Protein AF-A0A9D5N1C5-F1 (afdb_monomer_lite)

Radius of gyration: 24.42 Å; chains: 1; bounding box: 46×31×70 Å

Secondary structure (DSSP, 8-state):
-HHHHHHHH--GGGS-TTT-PPP-HHHHHHHHHHHHHHH--HHHHHHHHHHHHHHHHHHHHHTS--GGG-S--SS--HHHHHTT---SPP-HHHHHHHHHHHHHHHHHHHHHH-

Sequence (114 aa):
MIDSKLIRLQRDEDRNPKTKRRYLGKRAADKLQKHIQNEHNIEQRFFLLLVYENLFMYIQKVFEDGEDFKNQPAVINRNFIDHGMLMRSVNRKDCMQLFLLLYNLIEFLDIIDD

Foldseek 3Di:
DVFVVLQVPDDQVQADPVPSHGDTDPSSVVRVVVCCVVPDPVVVVVVLVVLVVLLVVLVCQQDPDCVVVPDDDPEHHVVCVVVVNPPDDDDPVNVVSVVSNVVSVVVNCVVVVD

pLDDT: mean 92.63, std 4.39, range [56.16, 96.5]

Structure (mmCIF, N/CA/C/O backbone):
data_AF-A0A9D5N1C5-F1
#
_entry.id   AF-A0A9D5N1C5-F1
#
loop_
_atom_site.group_PDB
_atom_site.id
_atom_site.type_symbol
_atom_site.label_atom_id
_atom_site.label_alt_id
_atom_site.label_comp_id
_atom_site.label_asym_id
_atom_site.label_entity_id
_atom_site.label_seq_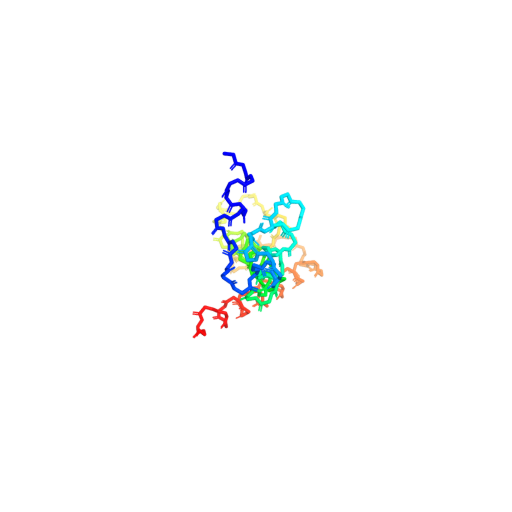id
_atom_site.pdbx_PDB_ins_code
_atom_site.Cartn_x
_atom_site.Cartn_y
_atom_site.Cartn_z
_atom_site.occupancy
_atom_site.B_iso_or_equiv
_atom_site.auth_seq_id
_atom_site.auth_comp_id
_atom_site.auth_asym_id
_atom_site.auth_atom_id
_atom_site.pdbx_PDB_model_num
ATOM 1 N N . MET A 1 1 ? -28.355 0.326 16.355 1.00 86.69 1 MET A N 1
ATOM 2 C CA . MET A 1 1 ? -27.611 1.173 17.314 1.00 86.69 1 MET A CA 1
ATOM 3 C C . MET A 1 1 ? -26.195 0.621 17.456 1.00 86.69 1 MET A C 1
ATOM 5 O O . MET A 1 1 ? -26.054 -0.594 17.462 1.00 86.69 1 MET A O 1
ATOM 9 N N . ILE A 1 2 ? -25.156 1.460 17.517 1.00 92.00 2 ILE A N 1
ATOM 10 C CA . ILE A 1 2 ? -23.748 1.004 17.613 1.00 92.00 2 ILE A CA 1
ATOM 11 C C . ILE A 1 2 ? -23.505 0.212 18.906 1.00 92.00 2 ILE A C 1
ATOM 13 O O . ILE A 1 2 ? -22.881 -0.845 18.879 1.00 92.00 2 ILE A O 1
ATOM 17 N N . ASP A 1 3 ? -24.085 0.666 20.015 1.00 92.25 3 ASP A N 1
ATOM 18 C CA . ASP A 1 3 ? -23.912 0.047 21.332 1.00 92.25 3 ASP A CA 1
ATOM 19 C C . ASP A 1 3 ? -24.383 -1.419 21.356 1.00 92.25 3 ASP A C 1
ATOM 21 O O . ASP A 1 3 ? -23.686 -2.300 21.853 1.00 92.25 3 ASP A O 1
ATOM 25 N N . SER A 1 4 ? -25.506 -1.736 20.696 1.00 94.12 4 SER A N 1
ATOM 26 C CA . SER A 1 4 ? -25.977 -3.123 20.606 1.00 94.12 4 SER A CA 1
ATOM 27 C C . SER A 1 4 ? -25.037 -4.026 19.802 1.00 94.12 4 SER A C 1
ATOM 29 O O . SER A 1 4 ? -24.947 -5.216 20.106 1.00 94.12 4 SER A O 1
ATOM 31 N N . LYS A 1 5 ? -24.294 -3.489 18.822 1.00 95.56 5 LYS A N 1
ATOM 32 C CA . LYS A 1 5 ? -23.237 -4.240 18.124 1.00 95.56 5 LYS A CA 1
ATOM 33 C C . LYS A 1 5 ? -22.032 -4.482 19.033 1.00 95.56 5 LYS A C 1
ATOM 35 O O . LYS A 1 5 ? -21.594 -5.623 19.131 1.00 95.56 5 LYS A O 1
ATOM 40 N N . LEU A 1 6 ? -21.552 -3.460 19.745 1.00 95.25 6 LEU A N 1
ATOM 41 C CA . LEU A 1 6 ? -20.430 -3.588 20.690 1.00 95.25 6 LEU A CA 1
ATOM 42 C C . LEU A 1 6 ? -20.726 -4.600 21.803 1.00 95.25 6 LEU A C 1
ATOM 44 O O . LEU A 1 6 ? -19.866 -5.386 22.193 1.00 95.25 6 LEU A O 1
ATOM 48 N N . ILE A 1 7 ? -21.966 -4.623 22.294 1.00 94.75 7 ILE A N 1
ATOM 49 C CA . ILE A 1 7 ? -22.415 -5.623 23.265 1.00 94.75 7 ILE A CA 1
ATOM 50 C C . ILE A 1 7 ? -22.399 -7.016 22.640 1.00 94.75 7 ILE A C 1
ATOM 52 O O . ILE A 1 7 ? -21.929 -7.953 23.277 1.00 94.75 7 ILE A O 1
ATOM 56 N N . ARG A 1 8 ? -22.902 -7.180 21.410 1.00 94.38 8 ARG A N 1
ATOM 57 C CA . ARG A 1 8 ? -22.970 -8.485 20.729 1.00 94.38 8 ARG A CA 1
ATOM 58 C C . ARG A 1 8 ? -21.594 -9.080 20.426 1.00 94.38 8 ARG A C 1
ATOM 60 O O . ARG A 1 8 ? -21.470 -10.294 20.533 1.00 94.38 8 ARG A O 1
ATOM 67 N N . LEU A 1 9 ? -20.603 -8.240 20.124 1.00 94.62 9 LEU A N 1
ATOM 68 C CA . LEU A 1 9 ? -19.225 -8.637 19.802 1.00 94.62 9 LEU A CA 1
ATOM 69 C C . LEU A 1 9 ? -18.395 -9.093 21.013 1.00 94.62 9 LEU A C 1
ATOM 71 O O . LEU A 1 9 ? -17.369 -9.736 20.826 1.00 94.62 9 LEU A O 1
ATOM 75 N N . GLN A 1 10 ? -18.816 -8.778 22.240 1.00 95.38 10 GLN A N 1
ATOM 76 C CA . GLN A 1 10 ? -18.142 -9.281 23.441 1.00 95.38 10 GLN A CA 1
ATOM 77 C C . GLN A 1 10 ? -18.278 -10.798 23.568 1.00 95.38 10 GLN A C 1
ATOM 79 O O . GLN A 1 10 ? -19.370 -11.353 23.386 1.00 95.38 10 GLN A O 1
ATOM 84 N N . ARG A 1 11 ? -17.179 -11.439 23.966 1.00 93.75 11 ARG A N 1
ATOM 85 C CA . ARG A 1 11 ? -17.103 -12.875 24.251 1.00 93.75 11 ARG A CA 1
ATOM 86 C C . ARG A 1 11 ? -17.571 -13.168 25.667 1.00 93.75 11 ARG A C 1
ATOM 88 O O . ARG A 1 11 ? -17.704 -12.271 26.500 1.00 93.75 11 ARG A O 1
ATOM 95 N N . ASP A 1 12 ? -17.816 -14.436 25.971 1.00 93.31 12 ASP A N 1
ATOM 96 C CA . ASP A 1 12 ? -18.264 -14.809 27.314 1.00 93.31 12 ASP A CA 1
ATOM 97 C C . ASP A 1 12 ? -17.192 -14.571 28.387 1.00 93.31 12 ASP A C 1
ATOM 99 O O . ASP A 1 12 ? -17.529 -14.181 29.506 1.00 93.31 12 ASP A O 1
ATOM 103 N N . GLU A 1 13 ? -15.914 -14.674 28.021 1.00 92.31 13 GLU A N 1
ATOM 104 C CA . GLU A 1 13 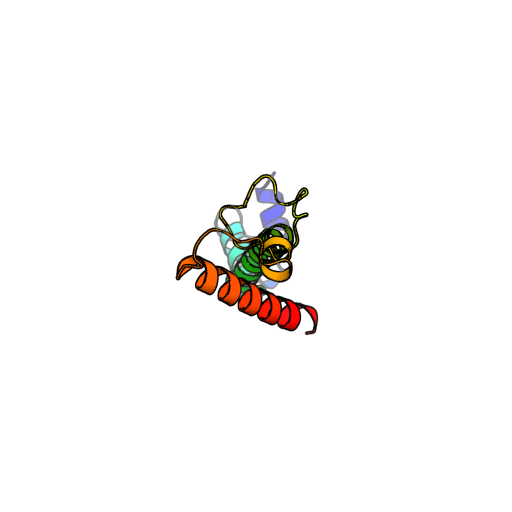? -14.767 -14.300 28.861 1.00 92.31 13 GLU A CA 1
ATOM 105 C C . GLU A 1 13 ? -14.689 -12.793 29.170 1.00 92.31 13 GLU A C 1
ATOM 107 O O . GLU A 1 13 ? -14.115 -12.390 30.182 1.00 92.31 13 GLU A O 1
ATOM 112 N N . ASP A 1 14 ? -15.319 -11.937 28.356 1.00 93.31 14 ASP A N 1
ATOM 113 C CA . ASP A 1 14 ? -15.358 -10.495 28.611 1.00 93.31 14 ASP A CA 1
ATOM 114 C C . ASP A 1 14 ? -16.365 -10.096 29.672 1.00 93.31 14 ASP A C 1
ATOM 116 O O . ASP A 1 14 ? -16.341 -8.951 30.125 1.00 93.31 14 ASP A O 1
ATOM 120 N N . ARG A 1 15 ? -17.276 -10.993 30.051 1.00 94.12 15 ARG A N 1
ATOM 121 C CA . ARG A 1 15 ? -18.332 -10.670 31.006 1.00 94.12 15 ARG A CA 1
ATOM 122 C C . ARG A 1 15 ? -17.727 -10.248 32.335 1.00 94.12 15 ARG A C 1
ATOM 124 O O . ARG A 1 15 ? -16.709 -10.765 32.791 1.00 94.12 15 ARG A O 1
ATOM 131 N N . ASN A 1 16 ? -18.404 -9.323 33.007 1.00 93.44 16 ASN A N 1
ATOM 132 C CA . ASN A 1 16 ? -18.008 -8.934 34.349 1.00 93.44 16 ASN A CA 1
ATOM 133 C C . ASN A 1 16 ? -17.995 -10.182 35.258 1.00 93.44 16 ASN A C 1
ATOM 135 O O . ASN A 1 16 ? -19.026 -10.848 35.376 1.00 93.44 16 ASN A O 1
ATOM 139 N N . PRO A 1 17 ? -16.875 -10.507 35.924 1.00 92.44 17 PRO A N 1
ATOM 140 C CA . PRO A 1 17 ? -16.746 -11.761 36.662 1.00 92.44 17 PRO A CA 1
ATOM 141 C C . PRO A 1 17 ? -17.730 -11.864 37.833 1.00 92.44 17 PRO A C 1
ATOM 143 O O . PRO A 1 17 ? -18.156 -12.973 38.155 1.00 92.44 17 PRO A O 1
ATOM 146 N N . LYS A 1 18 ? -18.134 -10.722 38.411 1.00 93.62 18 LYS A N 1
ATOM 147 C CA . LYS A 1 18 ? -19.084 -10.635 39.528 1.00 93.62 18 LYS A CA 1
ATOM 148 C C . LYS A 1 18 ? -20.536 -10.695 39.062 1.00 93.62 18 LYS A C 1
ATOM 150 O O . LYS A 1 18 ? -21.326 -11.436 39.625 1.00 93.62 18 LYS A O 1
ATOM 155 N N . THR A 1 19 ? -20.901 -9.913 38.045 1.00 94.44 19 THR A N 1
ATOM 156 C CA . THR A 1 19 ? -22.314 -9.766 37.637 1.00 94.44 19 THR A CA 1
ATOM 157 C C . THR A 1 19 ? -22.711 -10.635 36.448 1.00 94.44 19 THR A C 1
ATOM 159 O O . THR A 1 19 ? -23.892 -10.710 36.123 1.00 94.44 19 THR A O 1
ATOM 162 N N . LYS A 1 20 ? -21.740 -11.246 35.758 1.00 93.94 20 LYS A N 1
ATOM 163 C CA . LYS A 1 20 ? -21.900 -12.005 34.503 1.00 93.94 20 LYS A CA 1
ATOM 164 C C . LYS A 1 20 ? -22.556 -11.215 33.358 1.00 93.94 20 LYS A C 1
ATOM 166 O O . LYS A 1 20 ? -22.916 -11.793 32.329 1.00 93.94 20 LYS A O 1
ATOM 171 N N . ARG A 1 21 ? -22.685 -9.890 33.509 1.00 94.69 21 ARG A N 1
ATOM 172 C CA . ARG A 1 21 ? -23.226 -8.973 32.497 1.00 94.69 21 ARG A CA 1
ATOM 173 C C . ARG A 1 21 ? -22.135 -8.536 31.523 1.00 94.69 21 ARG A C 1
ATOM 175 O O . ARG A 1 21 ? -20.964 -8.435 31.895 1.00 94.69 21 ARG A O 1
ATOM 182 N N . ARG A 1 22 ? -22.545 -8.241 30.290 1.00 95.44 22 ARG A N 1
ATOM 183 C CA . ARG A 1 22 ? -21.693 -7.606 29.279 1.00 95.44 22 ARG A CA 1
ATOM 184 C C . ARG A 1 22 ? -21.471 -6.137 29.630 1.00 95.44 22 ARG A C 1
ATOM 186 O O . ARG A 1 22 ? -22.327 -5.500 30.247 1.00 95.44 22 ARG A O 1
ATOM 193 N N . TYR A 1 23 ? -20.310 -5.618 29.259 1.00 95.38 23 TYR A N 1
ATOM 194 C CA . TYR A 1 23 ? -19.995 -4.206 29.409 1.00 95.38 23 TYR A CA 1
ATOM 195 C C . TYR A 1 23 ? -20.770 -3.365 28.386 1.00 95.38 23 TYR A C 1
ATOM 197 O O . TYR A 1 23 ? -21.167 -3.864 27.335 1.00 95.38 23 TYR A O 1
ATOM 205 N N . LEU A 1 24 ? -20.986 -2.090 28.704 1.00 94.12 24 LEU A N 1
ATOM 206 C CA . LEU A 1 24 ? -21.707 -1.119 27.874 1.00 94.12 24 LEU A CA 1
ATOM 207 C C . LEU A 1 24 ? -20.784 0.056 27.522 1.00 94.12 24 LEU A C 1
ATOM 209 O O . LEU A 1 24 ? -19.795 0.295 28.232 1.00 94.12 24 LEU A O 1
ATOM 213 N N . GLY A 1 25 ? -21.119 0.801 26.465 1.00 93.56 25 GLY A N 1
ATOM 214 C CA . GLY A 1 25 ? -20.435 2.039 26.089 1.00 93.56 25 GLY A CA 1
ATOM 215 C C . GLY A 1 25 ? -18.923 1.865 25.927 1.00 93.56 25 GLY A C 1
ATOM 216 O O . GLY A 1 25 ? -18.457 0.904 25.316 1.00 93.56 25 GLY A O 1
ATOM 217 N N . LYS A 1 26 ? -18.137 2.776 26.518 1.00 95.00 26 LYS A N 1
ATOM 218 C CA . LYS A 1 26 ? -16.668 2.780 26.403 1.00 95.00 26 LYS A CA 1
ATOM 219 C C . LYS A 1 26 ? -16.031 1.436 26.766 1.00 95.00 26 LYS A C 1
ATOM 221 O O . LYS A 1 26 ? -15.195 0.949 26.024 1.00 95.00 26 LYS A O 1
ATOM 226 N N . ARG A 1 27 ? -16.473 0.785 27.848 1.00 95.00 27 ARG A N 1
ATOM 227 C CA . ARG A 1 27 ? -15.896 -0.508 28.259 1.00 95.00 27 ARG A CA 1
ATOM 228 C C . ARG A 1 27 ? -16.139 -1.608 27.224 1.00 95.00 27 ARG A C 1
ATOM 230 O O . ARG A 1 27 ? -15.295 -2.481 27.073 1.00 95.00 27 ARG A O 1
ATOM 237 N N . ALA A 1 28 ? -17.274 -1.577 26.522 1.00 96.06 28 ALA A N 1
ATOM 238 C CA . ALA A 1 28 ? -17.537 -2.499 25.419 1.00 96.06 28 ALA A CA 1
ATOM 239 C C . ALA A 1 28 ? -16.593 -2.238 24.233 1.00 96.06 28 ALA A C 1
ATOM 241 O O . ALA A 1 28 ? -16.073 -3.184 23.645 1.00 96.06 28 ALA A O 1
ATOM 242 N N . ALA A 1 29 ? -16.338 -0.963 23.921 1.00 96.31 29 ALA A N 1
ATOM 243 C CA . ALA A 1 29 ? -15.381 -0.564 22.892 1.00 96.31 29 ALA A CA 1
ATOM 244 C C . ALA A 1 29 ? -13.940 -0.965 23.255 1.00 96.31 29 ALA A C 1
ATOM 246 O O . ALA A 1 29 ? -13.258 -1.561 22.428 1.00 96.31 29 ALA A O 1
ATOM 247 N N . ASP A 1 30 ? -13.510 -0.738 24.501 1.00 96.00 30 ASP A N 1
ATOM 248 C CA . ASP A 1 30 ? -12.172 -1.109 24.985 1.00 96.00 30 ASP A CA 1
ATOM 249 C C . ASP A 1 30 ? -11.933 -2.628 24.875 1.00 96.00 30 ASP A C 1
ATOM 251 O O . ASP A 1 30 ? -10.832 -3.075 24.556 1.00 96.00 30 ASP A O 1
ATOM 255 N N . LYS A 1 31 ? -12.969 -3.444 25.126 1.00 95.19 31 LYS A N 1
ATOM 256 C CA . LYS A 1 31 ? -12.905 -4.902 24.945 1.00 95.19 31 LYS A CA 1
ATOM 257 C C . LYS A 1 31 ? -12.716 -5.291 23.484 1.00 95.19 31 LYS A C 1
ATOM 259 O O . LYS A 1 31 ? -11.832 -6.086 23.186 1.00 95.19 31 LYS A O 1
ATOM 264 N N . LEU A 1 32 ? -13.501 -4.700 22.585 1.00 94.94 32 LEU A N 1
ATOM 265 C CA . LEU A 1 32 ? -13.360 -4.928 21.148 1.00 94.94 32 LEU A CA 1
ATOM 266 C C . LEU A 1 32 ? -11.971 -4.511 20.645 1.00 94.94 32 LEU A C 1
ATOM 268 O O . LEU A 1 32 ? -11.341 -5.268 19.916 1.00 94.94 32 LEU A O 1
ATOM 272 N N . GLN A 1 33 ? -11.474 -3.345 21.066 1.00 94.94 33 GLN A N 1
ATOM 273 C CA . GLN A 1 33 ? -10.145 -2.867 20.688 1.00 94.94 33 GLN A CA 1
ATOM 274 C C . GLN A 1 33 ? -9.047 -3.842 21.128 1.00 94.94 33 GLN A C 1
ATOM 276 O O . GLN A 1 33 ? -8.169 -4.155 20.330 1.00 94.94 33 GLN A O 1
ATOM 281 N N . LYS A 1 34 ? -9.125 -4.366 22.358 1.00 94.25 34 LYS A N 1
ATOM 282 C CA . LYS A 1 34 ? -8.170 -5.365 22.855 1.00 94.25 34 LYS A CA 1
ATOM 283 C C . LYS A 1 34 ? -8.184 -6.650 22.037 1.00 94.25 34 LYS A C 1
ATOM 285 O O . LYS A 1 34 ? -7.116 -7.147 21.708 1.00 94.25 34 LYS A O 1
ATOM 290 N N . HIS A 1 35 ? -9.363 -7.169 21.692 1.00 94.38 35 HIS A N 1
ATOM 291 C CA . HIS A 1 35 ? -9.460 -8.351 20.828 1.00 94.38 35 HIS A CA 1
ATOM 292 C C . HIS A 1 35 ? -8.805 -8.101 19.476 1.00 94.38 35 HIS A C 1
ATOM 294 O O . HIS A 1 35 ? -7.953 -8.875 19.062 1.00 94.38 35 HIS A O 1
ATOM 300 N N . ILE A 1 36 ? -9.121 -6.972 18.838 1.00 93.50 36 ILE A N 1
ATOM 301 C CA . ILE A 1 36 ? -8.533 -6.601 17.547 1.00 93.50 36 ILE A CA 1
ATOM 302 C C . ILE A 1 36 ? -7.004 -6.503 17.644 1.00 93.50 36 ILE A C 1
ATOM 304 O O . ILE A 1 36 ? -6.316 -7.049 16.793 1.00 93.50 36 ILE A O 1
ATOM 308 N N . GLN A 1 37 ? -6.470 -5.845 18.675 1.00 92.25 37 GLN A N 1
ATOM 309 C CA . GLN A 1 37 ? -5.022 -5.688 18.860 1.00 92.25 37 GLN A CA 1
ATOM 310 C C . GLN A 1 37 ? -4.304 -7.008 19.161 1.00 92.25 37 GLN A C 1
ATOM 312 O O . GLN A 1 37 ? -3.159 -7.177 18.760 1.00 92.25 37 GLN A O 1
ATOM 317 N N . ASN A 1 38 ? -4.960 -7.934 19.863 1.00 91.81 38 ASN A N 1
ATOM 318 C CA . ASN A 1 38 ? -4.370 -9.223 20.222 1.00 91.81 38 ASN A CA 1
ATOM 319 C C . ASN A 1 38 ? -4.422 -10.241 19.073 1.00 91.81 38 ASN A C 1
ATOM 321 O O . ASN A 1 38 ? -3.570 -11.119 18.998 1.00 91.81 38 ASN A O 1
ATOM 325 N N . GLU A 1 39 ? -5.437 -10.160 18.213 1.00 92.88 39 GLU A N 1
ATOM 326 C CA . GLU A 1 39 ? -5.704 -11.162 17.169 1.00 92.88 39 GLU A CA 1
ATOM 327 C C . GLU A 1 39 ? -5.270 -10.726 15.781 1.00 92.88 39 GLU A C 1
ATOM 329 O O . GLU A 1 39 ? -5.150 -11.543 14.863 1.00 92.88 39 GLU A O 1
ATOM 334 N N . HIS A 1 40 ? -5.066 -9.428 15.595 1.00 91.12 40 HIS A N 1
ATOM 335 C CA . HIS A 1 40 ? -4.697 -8.867 14.315 1.00 91.12 40 HIS A CA 1
ATOM 336 C C . HIS A 1 40 ? -3.505 -7.939 14.479 1.00 91.12 40 HIS A C 1
ATOM 338 O O . HIS A 1 40 ? -3.539 -6.968 15.232 1.00 91.12 40 HIS A O 1
ATOM 344 N N . ASN A 1 41 ? -2.474 -8.183 13.674 1.00 90.50 41 ASN A N 1
ATOM 345 C CA . ASN A 1 41 ? -1.415 -7.212 13.470 1.00 90.50 41 ASN A CA 1
ATOM 346 C C . ASN A 1 41 ? -1.933 -6.087 12.555 1.00 90.50 41 ASN A C 1
ATOM 348 O O . ASN A 1 41 ? -1.831 -6.154 11.329 1.00 90.50 41 ASN A O 1
ATOM 352 N N . ILE A 1 42 ? -2.588 -5.088 13.154 1.00 90.62 42 ILE A N 1
ATOM 353 C CA . ILE A 1 42 ? -3.198 -3.967 12.425 1.00 90.62 42 ILE A CA 1
ATOM 354 C C . ILE A 1 42 ? -2.146 -3.147 11.680 1.00 90.62 42 ILE A C 1
ATOM 356 O O . ILE A 1 42 ? -2.410 -2.712 10.563 1.00 90.62 42 ILE A O 1
ATOM 360 N N . GLU A 1 43 ? -0.961 -2.981 12.264 1.00 89.50 43 GLU A N 1
ATOM 361 C CA . GLU A 1 43 ? 0.146 -2.256 11.639 1.00 89.50 43 GLU A CA 1
ATOM 362 C C . GLU A 1 43 ? 0.615 -2.964 10.369 1.00 89.50 43 GLU A C 1
ATOM 364 O O . GLU A 1 43 ? 0.679 -2.337 9.315 1.00 89.50 43 GLU A O 1
ATOM 369 N N . GLN A 1 44 ? 0.829 -4.281 10.427 1.00 87.25 44 GLN A N 1
ATOM 370 C CA . GLN A 1 44 ? 1.207 -5.076 9.255 1.00 87.25 44 GLN A CA 1
ATOM 371 C C . GLN A 1 44 ? 0.117 -5.071 8.176 1.00 87.25 44 GLN A C 1
ATOM 373 O O . GLN A 1 44 ? 0.420 -4.914 6.997 1.00 87.25 44 GLN A O 1
ATOM 378 N N . ARG A 1 45 ? -1.163 -5.188 8.555 1.00 88.38 45 ARG A N 1
ATOM 379 C CA . ARG A 1 45 ? -2.281 -5.116 7.596 1.00 88.38 45 ARG A CA 1
ATOM 380 C C . ARG A 1 45 ? -2.375 -3.748 6.926 1.00 88.38 45 ARG A C 1
ATOM 382 O O . ARG A 1 45 ? -2.621 -3.668 5.728 1.00 88.38 45 ARG A O 1
ATOM 389 N N . PHE A 1 46 ? -2.190 -2.675 7.691 1.00 90.81 46 PHE A N 1
ATOM 390 C CA . PHE A 1 46 ? -2.165 -1.320 7.152 1.00 90.81 46 PHE A CA 1
ATOM 391 C C . PHE A 1 46 ? -0.966 -1.114 6.222 1.00 90.81 46 PHE A C 1
ATOM 393 O O . PHE A 1 46 ? -1.127 -0.576 5.131 1.00 90.81 46 PHE A O 1
ATOM 400 N N . PHE A 1 47 ? 0.212 -1.599 6.617 1.00 88.31 47 PHE A N 1
ATOM 401 C CA . PHE A 1 47 ? 1.411 -1.568 5.788 1.00 88.31 47 PHE A CA 1
ATOM 402 C C . PHE A 1 47 ? 1.207 -2.313 4.463 1.00 88.31 47 PHE A C 1
ATOM 404 O O . PHE A 1 47 ? 1.487 -1.747 3.412 1.00 88.31 47 PHE A O 1
ATOM 411 N N . LEU A 1 48 ? 0.621 -3.514 4.488 1.00 88.44 48 LEU A N 1
ATOM 412 C CA . LEU A 1 48 ? 0.295 -4.280 3.281 1.00 88.44 48 LEU A CA 1
ATOM 413 C C . LEU A 1 48 ? -0.619 -3.501 2.325 1.00 88.44 48 LEU A C 1
ATOM 415 O O . 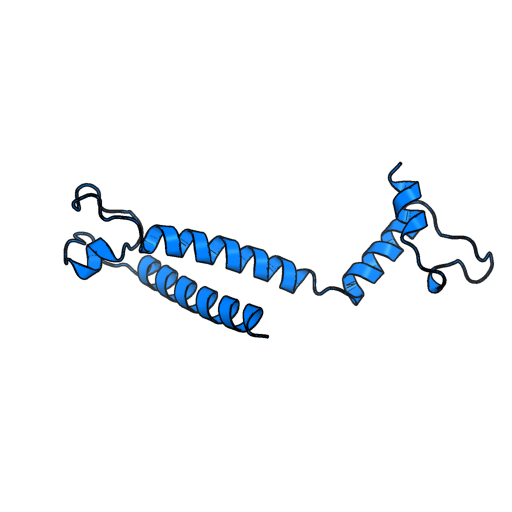LEU A 1 48 ? -0.375 -3.487 1.122 1.00 88.44 48 LEU A O 1
ATOM 419 N N . LEU A 1 49 ? -1.643 -2.812 2.842 1.00 90.88 49 LEU A N 1
ATOM 420 C CA . LEU A 1 49 ? -2.505 -1.965 2.010 1.00 90.88 49 LEU A CA 1
ATOM 421 C C . LEU A 1 49 ? -1.715 -0.832 1.338 1.00 90.88 49 LEU A C 1
ATOM 423 O O . LEU A 1 49 ? -1.940 -0.541 0.166 1.00 90.88 49 LEU A O 1
ATOM 427 N N . LEU A 1 50 ? -0.772 -0.212 2.053 1.00 90.75 50 LEU A N 1
ATOM 428 C CA . LEU A 1 50 ? 0.087 0.829 1.484 1.00 90.75 50 LEU A CA 1
ATOM 429 C C . LEU A 1 50 ? 1.043 0.276 0.421 1.00 90.75 50 LEU A C 1
ATOM 431 O O . LEU A 1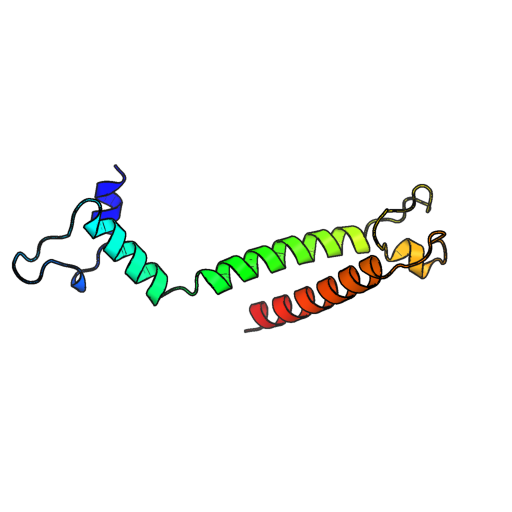 50 ? 1.230 0.924 -0.610 1.00 90.75 50 LEU A O 1
ATOM 435 N N . VAL A 1 51 ? 1.630 -0.903 0.656 1.00 90.31 51 VAL A N 1
ATOM 436 C CA . VAL A 1 51 ? 2.493 -1.593 -0.316 1.00 90.31 51 VAL A CA 1
ATOM 437 C C . VAL A 1 51 ? 1.700 -1.919 -1.576 1.00 90.31 51 VAL A C 1
ATOM 439 O O . VAL A 1 51 ? 2.147 -1.567 -2.662 1.00 90.31 51 VAL A O 1
ATOM 442 N N . TYR A 1 52 ? 0.505 -2.500 -1.436 1.00 92.06 52 TYR A N 1
ATOM 443 C CA . TYR A 1 52 ? -0.386 -2.826 -2.550 1.00 92.06 52 TYR A CA 1
ATOM 444 C C . TYR A 1 52 ? -0.702 -1.595 -3.413 1.00 92.06 52 TYR A C 1
ATOM 446 O O . TYR A 1 52 ? -0.439 -1.595 -4.617 1.00 92.06 52 TYR A O 1
ATOM 454 N N . GLU A 1 53 ? -1.206 -0.518 -2.802 1.00 92.38 53 GLU A N 1
ATOM 455 C CA . GLU A 1 53 ? -1.566 0.704 -3.533 1.00 92.38 53 GLU A CA 1
ATOM 456 C C . GLU A 1 53 ? -0.346 1.340 -4.213 1.00 92.38 53 GLU A C 1
ATOM 458 O O . GLU A 1 53 ? -0.414 1.765 -5.369 1.00 92.38 53 GLU A O 1
ATOM 463 N N . ASN A 1 54 ? 0.800 1.385 -3.524 1.00 91.19 54 ASN A N 1
ATOM 464 C CA . ASN A 1 54 ? 2.020 1.951 -4.087 1.00 91.19 54 ASN A CA 1
ATOM 465 C C . ASN A 1 54 ? 2.556 1.118 -5.258 1.00 91.19 54 ASN A C 1
ATOM 467 O O . ASN A 1 54 ? 2.896 1.682 -6.299 1.00 91.19 54 ASN A O 1
ATOM 471 N N . LEU A 1 55 ? 2.603 -0.205 -5.094 1.00 94.81 55 LEU A N 1
ATOM 472 C CA . LEU A 1 55 ? 3.104 -1.154 -6.080 1.00 94.81 55 LEU A CA 1
ATOM 473 C C . LEU A 1 55 ? 2.330 -1.036 -7.390 1.00 94.81 55 LEU A C 1
ATOM 475 O O . LEU A 1 55 ? 2.925 -0.763 -8.432 1.00 94.81 55 LEU A O 1
ATOM 479 N N . PHE A 1 56 ? 1.005 -1.185 -7.347 1.00 94.12 56 PHE A N 1
ATOM 480 C CA . PHE A 1 56 ? 0.205 -1.200 -8.570 1.00 94.12 56 PHE A CA 1
ATOM 481 C C . PHE A 1 56 ? 0.135 0.167 -9.246 1.00 94.12 56 PHE A C 1
ATOM 483 O O . PHE A 1 56 ? 0.192 0.227 -10.474 1.00 94.12 56 PHE A O 1
ATOM 490 N N . MET A 1 57 ? 0.114 1.263 -8.481 1.00 93.00 57 MET A N 1
ATOM 491 C CA . MET A 1 57 ? 0.198 2.608 -9.054 1.00 93.00 57 MET A CA 1
ATOM 492 C C . MET A 1 57 ? 1.519 2.818 -9.811 1.00 93.00 57 MET A C 1
ATOM 494 O O . MET A 1 57 ? 1.511 3.320 -10.938 1.00 93.00 57 MET A O 1
ATOM 498 N N . TYR A 1 58 ? 2.652 2.386 -9.243 1.00 93.44 58 TYR A N 1
ATOM 499 C CA . TYR A 1 58 ? 3.946 2.497 -9.923 1.00 93.44 58 TYR A CA 1
ATOM 500 C C . TYR A 1 58 ? 4.085 1.541 -11.103 1.00 93.44 58 TYR A C 1
ATOM 502 O O . TYR A 1 58 ? 4.570 1.971 -12.148 1.00 93.44 58 TYR A O 1
ATOM 510 N N . ILE A 1 59 ? 3.648 0.282 -10.982 1.00 95.19 59 ILE A N 1
ATOM 511 C CA . ILE A 1 59 ? 3.655 -0.673 -12.101 1.00 95.19 59 ILE A CA 1
ATOM 512 C C . ILE A 1 59 ? 2.868 -0.092 -13.272 1.00 95.19 59 ILE A C 1
ATOM 514 O O . ILE A 1 59 ? 3.395 0.001 -14.376 1.00 95.19 59 ILE A O 1
ATOM 518 N N . GLN A 1 60 ? 1.639 0.366 -13.038 1.00 94.75 60 GLN A N 1
ATOM 519 C CA . GLN A 1 60 ? 0.805 0.918 -14.105 1.00 94.75 60 GLN A CA 1
ATOM 520 C C . GLN A 1 60 ? 1.474 2.098 -14.811 1.00 94.75 60 GLN A C 1
ATOM 522 O O . GLN A 1 60 ? 1.356 2.210 -16.025 1.00 94.75 60 GLN A O 1
ATOM 527 N N . LYS A 1 61 ? 2.219 2.945 -14.087 1.00 93.19 61 LYS A N 1
ATOM 528 C CA . LYS A 1 61 ? 2.935 4.077 -14.689 1.00 93.19 61 LYS A CA 1
ATOM 529 C C . LYS A 1 61 ? 4.229 3.710 -15.400 1.00 93.19 61 LYS A C 1
ATOM 531 O O . LYS A 1 61 ? 4.501 4.242 -16.476 1.00 93.19 61 LYS A O 1
ATOM 536 N N . VAL A 1 62 ? 5.016 2.794 -14.842 1.00 95.00 62 VAL A N 1
ATOM 537 C CA . VAL A 1 62 ? 6.246 2.318 -15.488 1.00 95.00 62 VAL A CA 1
ATOM 538 C C . VAL A 1 62 ? 5.921 1.562 -16.777 1.00 95.00 62 VAL A C 1
ATOM 540 O O . VAL A 1 62 ? 6.655 1.699 -17.751 1.00 95.00 62 VAL A O 1
ATOM 543 N N . PHE A 1 63 ? 4.821 0.809 -16.801 1.00 95.12 63 PHE A N 1
ATOM 544 C CA . PHE A 1 63 ? 4.391 -0.009 -17.939 1.00 95.12 63 PHE A CA 1
ATOM 545 C C . PHE A 1 63 ? 3.292 0.645 -18.800 1.00 95.12 63 PHE A C 1
ATOM 547 O O . PHE A 1 63 ? 2.705 -0.027 -19.645 1.00 95.12 63 PHE A O 1
ATOM 554 N N . GLU A 1 64 ? 3.018 1.938 -18.610 1.00 95.00 64 GLU A N 1
ATOM 555 C CA . GLU A 1 64 ? 2.082 2.702 -19.446 1.00 95.00 64 GLU A CA 1
ATOM 556 C C . GLU A 1 64 ? 2.568 2.754 -20.908 1.00 95.00 64 GLU A C 1
ATOM 558 O O . GLU A 1 64 ? 3.775 2.687 -21.177 1.00 95.00 64 GLU A O 1
ATOM 563 N N . ASP A 1 65 ? 1.637 2.873 -21.859 1.00 94.12 65 ASP A N 1
ATOM 564 C CA . ASP A 1 65 ? 1.966 3.032 -23.279 1.00 94.12 65 ASP A CA 1
ATOM 565 C C . ASP A 1 65 ? 2.878 4.258 -23.496 1.00 94.12 65 ASP A C 1
ATOM 567 O O . ASP A 1 65 ? 2.802 5.254 -22.775 1.00 94.12 65 ASP A O 1
ATOM 571 N N . GLY A 1 66 ? 3.784 4.169 -24.470 1.00 92.12 66 GLY A N 1
ATOM 572 C CA . GLY A 1 66 ? 4.674 5.270 -24.833 1.00 92.12 66 GLY A CA 1
ATOM 573 C C . GLY A 1 66 ? 3.994 6.388 -25.633 1.00 92.12 66 GLY A C 1
ATOM 574 O O . GLY A 1 66 ? 4.601 7.443 -25.803 1.00 92.12 66 GLY A O 1
ATOM 575 N N . GLU A 1 67 ? 2.778 6.168 -26.143 1.00 93.56 67 GLU A N 1
ATOM 576 C CA . GLU A 1 67 ? 1.989 7.109 -26.954 1.00 93.56 67 GLU A CA 1
ATOM 577 C C . GLU A 1 67 ? 2.792 7.723 -28.119 1.00 93.56 67 GLU A C 1
ATOM 579 O O . GLU A 1 67 ? 2.875 8.946 -28.287 1.00 93.56 67 GLU A O 1
ATOM 584 N N . ASP A 1 68 ? 3.436 6.867 -28.922 1.00 93.19 68 ASP A N 1
ATOM 585 C CA . ASP A 1 68 ? 4.370 7.248 -29.999 1.00 93.19 68 ASP A CA 1
ATOM 586 C C . ASP A 1 68 ? 5.524 8.164 -29.537 1.00 93.19 68 ASP A C 1
ATOM 588 O O . ASP A 1 68 ? 6.089 8.923 -30.326 1.00 93.19 68 ASP A O 1
ATOM 592 N N . PHE A 1 69 ? 5.865 8.129 -28.247 1.00 93.94 69 PHE A N 1
ATOM 593 C CA . PHE A 1 69 ? 6.909 8.936 -27.611 1.00 93.94 69 PHE A CA 1
ATOM 594 C C . PHE A 1 69 ? 6.690 10.455 -27.716 1.00 93.94 69 PHE A C 1
ATOM 596 O O . PHE A 1 69 ? 7.641 11.232 -27.619 1.00 93.94 69 PHE A O 1
ATOM 603 N N . LYS A 1 70 ? 5.435 10.896 -27.891 1.00 92.19 70 LYS A N 1
ATOM 604 C CA . LYS A 1 70 ? 5.080 12.318 -28.063 1.00 92.19 70 LYS A CA 1
ATOM 605 C C . LYS A 1 70 ? 5.261 13.127 -26.780 1.00 92.19 70 LYS A C 1
ATOM 607 O O . LYS A 1 70 ? 5.797 14.231 -26.820 1.00 92.19 70 LYS A O 1
ATOM 612 N N . ASN A 1 71 ? 4.811 12.577 -25.651 1.00 91.69 71 ASN A N 1
ATOM 613 C CA . ASN A 1 71 ? 4.812 13.246 -24.352 1.00 91.69 71 ASN A CA 1
ATOM 614 C C . ASN A 1 71 ? 5.620 12.432 -23.345 1.00 91.69 71 ASN A C 1
ATOM 616 O O . ASN A 1 71 ? 5.146 11.435 -22.807 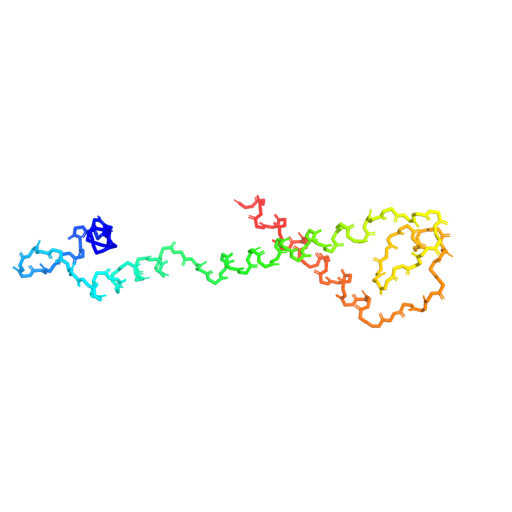1.00 91.69 71 ASN A O 1
ATOM 620 N N . GLN A 1 72 ? 6.848 12.861 -23.069 1.00 91.38 72 GLN A N 1
ATOM 621 C CA . GLN A 1 72 ? 7.691 12.151 -22.118 1.00 91.38 72 GLN A CA 1
ATOM 622 C C . GLN A 1 72 ? 7.179 12.315 -20.673 1.00 91.38 72 GLN A C 1
ATOM 624 O O . GLN A 1 72 ? 7.035 13.451 -20.207 1.00 91.38 72 GLN A O 1
ATOM 629 N N . PRO A 1 73 ? 6.972 11.219 -19.920 1.00 91.06 73 PRO A N 1
ATOM 630 C CA . PRO A 1 73 ? 6.468 11.289 -18.555 1.00 91.06 73 PRO A CA 1
ATOM 631 C C . PRO A 1 73 ? 7.502 11.839 -17.561 1.00 91.06 73 PRO A C 1
ATOM 633 O O . PRO A 1 73 ? 8.723 11.744 -17.733 1.00 91.06 73 PRO A O 1
ATOM 636 N N . ALA A 1 74 ? 6.988 12.403 -16.465 1.00 90.31 74 ALA A N 1
ATOM 637 C CA . ALA A 1 74 ? 7.802 12.933 -15.370 1.00 90.31 74 ALA A CA 1
ATOM 638 C C . ALA A 1 74 ? 8.495 11.834 -14.545 1.00 90.31 74 ALA A C 1
ATOM 640 O O . ALA A 1 74 ? 9.523 12.090 -13.922 1.00 90.31 74 ALA A O 1
ATOM 641 N N . VAL A 1 75 ? 7.931 10.625 -14.537 1.00 92.19 75 VAL A N 1
ATOM 642 C CA . VAL A 1 75 ? 8.505 9.427 -13.909 1.00 92.19 75 VAL A CA 1
ATOM 643 C C . VAL A 1 75 ? 9.128 8.524 -14.968 1.00 92.19 75 VAL A C 1
ATOM 645 O O . VAL A 1 75 ? 9.049 8.812 -16.161 1.00 92.19 75 VAL A O 1
ATOM 648 N N . ILE A 1 76 ? 9.818 7.471 -14.544 1.00 94.44 76 ILE A N 1
ATOM 649 C CA . ILE A 1 76 ? 10.356 6.478 -15.470 1.00 94.44 76 ILE A CA 1
ATOM 650 C C . ILE A 1 76 ? 9.211 5.720 -16.140 1.00 94.44 76 ILE A C 1
ATOM 652 O O . ILE A 1 76 ? 8.277 5.282 -15.475 1.00 94.44 76 ILE A O 1
ATOM 656 N N . ASN A 1 77 ? 9.329 5.544 -17.453 1.00 95.56 77 ASN A N 1
ATOM 657 C CA . ASN A 1 77 ? 8.491 4.661 -18.244 1.00 95.56 77 ASN A CA 1
ATOM 658 C C . ASN A 1 77 ? 9.396 3.702 -19.025 1.00 95.56 77 ASN A C 1
ATOM 660 O O . ASN A 1 77 ? 10.378 4.124 -19.643 1.00 95.56 77 ASN A O 1
ATOM 664 N N . ARG A 1 78 ? 9.062 2.414 -18.970 1.00 95.56 78 ARG A N 1
ATOM 665 C CA . ARG A 1 78 ? 9.800 1.310 -19.585 1.00 95.56 78 ARG A CA 1
ATOM 666 C C . ARG A 1 78 ? 9.975 1.522 -21.085 1.00 95.56 78 ARG A C 1
ATOM 668 O O . ARG A 1 78 ? 11.081 1.370 -21.585 1.00 95.56 78 ARG A O 1
ATOM 675 N N . ASN A 1 79 ? 8.915 1.902 -21.795 1.00 96.31 79 ASN A N 1
ATOM 676 C CA . ASN A 1 79 ? 8.952 2.038 -23.250 1.00 96.31 79 ASN A CA 1
ATOM 677 C C . ASN A 1 79 ? 9.908 3.160 -23.675 1.00 96.31 79 ASN A C 1
ATOM 679 O O . ASN A 1 79 ? 10.708 2.973 -24.587 1.00 96.31 79 ASN A O 1
ATOM 683 N N . PHE A 1 80 ? 9.906 4.300 -22.980 1.00 96.50 80 PHE A N 1
ATOM 684 C CA . PHE A 1 80 ? 10.855 5.381 -23.272 1.00 96.50 80 PHE A CA 1
ATOM 685 C C . PHE A 1 80 ? 12.318 4.961 -23.071 1.00 96.50 80 PHE A C 1
ATOM 687 O O . PHE A 1 80 ? 13.174 5.366 -23.856 1.00 96.50 80 PHE A O 1
ATOM 694 N N . ILE A 1 81 ? 12.617 4.156 -22.045 1.00 94.00 81 ILE A N 1
ATOM 695 C CA . ILE A 1 81 ? 13.975 3.642 -21.809 1.00 94.00 81 ILE A CA 1
ATOM 696 C C . ILE A 1 81 ? 14.366 2.628 -22.883 1.00 94.00 81 ILE A C 1
ATOM 698 O O . ILE A 1 81 ? 15.402 2.794 -23.524 1.00 94.00 81 ILE A O 1
ATOM 702 N N . ASP A 1 82 ? 13.536 1.610 -23.096 1.00 94.94 82 ASP A N 1
ATOM 703 C CA . ASP A 1 82 ? 13.837 0.485 -23.984 1.00 94.94 82 ASP A CA 1
ATOM 704 C C . ASP A 1 82 ? 14.041 0.912 -25.437 1.00 94.94 82 ASP A C 1
ATOM 706 O O . ASP A 1 82 ? 14.878 0.354 -26.143 1.00 94.94 82 ASP A O 1
ATOM 710 N N . HIS A 1 83 ? 13.299 1.927 -25.876 1.00 95.75 83 HIS A N 1
ATOM 711 C CA . HIS A 1 83 ? 13.419 2.479 -27.221 1.00 95.75 83 HIS A CA 1
ATOM 712 C C . HIS A 1 83 ? 14.473 3.591 -27.332 1.00 95.75 83 HIS A C 1
ATOM 714 O O . HIS A 1 83 ? 14.648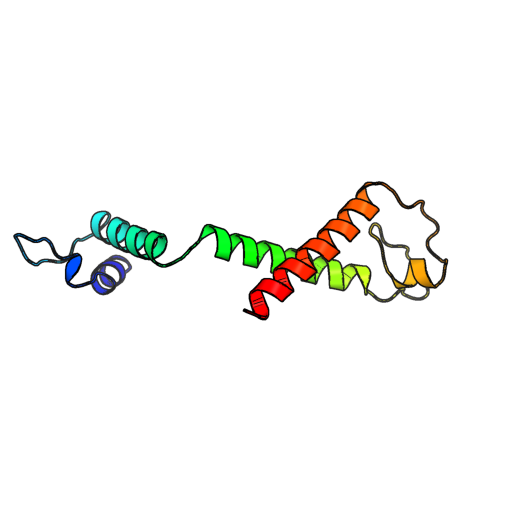 4.149 -28.413 1.00 95.75 83 HIS A O 1
ATOM 720 N N . GLY A 1 84 ? 15.177 3.937 -26.246 1.00 94.25 84 GLY A N 1
ATOM 721 C CA . GLY A 1 84 ? 16.178 5.010 -26.250 1.00 94.25 84 GLY A CA 1
ATOM 722 C C . GLY A 1 84 ? 15.586 6.406 -26.475 1.00 94.25 84 GLY A C 1
ATOM 723 O O . GLY A 1 84 ? 16.286 7.308 -26.926 1.00 94.25 84 GLY A O 1
ATOM 724 N N . MET A 1 85 ? 14.299 6.584 -26.169 1.00 95.25 85 MET A N 1
ATOM 725 C CA . MET A 1 85 ? 13.531 7.814 -26.396 1.00 95.25 85 MET A CA 1
ATOM 726 C C . MET A 1 85 ? 13.430 8.698 -25.145 1.00 95.25 85 MET A C 1
ATOM 728 O O . MET A 1 85 ? 12.825 9.769 -25.185 1.00 95.25 85 MET A O 1
ATOM 732 N N . LEU A 1 86 ? 14.015 8.276 -24.019 1.00 94.25 86 LEU A N 1
ATOM 733 C CA . LEU A 1 86 ? 14.117 9.094 -22.815 1.00 94.25 86 LEU A CA 1
ATOM 734 C C . LEU A 1 86 ? 15.153 10.216 -23.022 1.00 94.25 86 LEU A C 1
ATOM 736 O O . LEU A 1 86 ? 16.356 10.006 -22.908 1.00 94.25 86 LEU A O 1
ATOM 740 N N . MET A 1 87 ? 14.677 11.427 -23.293 1.00 93.12 87 MET A N 1
ATOM 741 C CA . MET A 1 87 ? 15.489 12.626 -23.516 1.00 93.12 87 MET A CA 1
ATOM 742 C C . MET A 1 87 ? 15.952 13.303 -22.221 1.00 93.12 87 MET A C 1
ATOM 744 O O . MET A 1 87 ? 16.961 14.007 -22.221 1.00 93.12 87 MET A O 1
ATOM 748 N N . ARG A 1 88 ? 15.217 13.144 -21.108 1.00 93.81 88 ARG A N 1
ATOM 749 C CA . ARG A 1 88 ? 15.644 13.715 -19.816 1.00 93.81 88 ARG A CA 1
ATOM 750 C C . ARG A 1 88 ? 16.701 12.835 -19.158 1.00 93.81 88 ARG A C 1
ATOM 752 O O . ARG A 1 88 ? 16.623 11.612 -19.221 1.00 93.81 88 ARG A O 1
ATOM 759 N N . SER A 1 89 ? 17.607 13.452 -18.407 1.00 92.94 89 SER A N 1
ATOM 760 C CA . SER A 1 89 ? 18.536 12.707 -17.560 1.00 92.94 89 SER A CA 1
ATOM 761 C C . SER A 1 89 ? 17.794 11.935 -16.466 1.00 92.94 89 SER A C 1
ATOM 763 O O . SER A 1 89 ? 16.900 12.473 -15.799 1.00 92.94 89 SER A O 1
ATOM 765 N N . VAL A 1 90 ? 18.209 10.687 -16.251 1.00 93.56 90 VAL A N 1
ATOM 766 C CA . VAL A 1 90 ? 17.818 9.900 -15.077 1.00 93.56 90 VAL A CA 1
ATOM 767 C C . VAL A 1 90 ? 18.436 10.546 -13.842 1.00 93.56 90 VAL A C 1
ATOM 769 O O . VAL A 1 90 ? 19.630 10.848 -13.813 1.00 93.56 90 VAL A O 1
ATOM 772 N N . ASN A 1 91 ? 17.621 10.784 -12.820 1.00 94.44 91 ASN A N 1
ATOM 773 C CA . ASN A 1 91 ? 18.050 11.411 -11.577 1.00 94.44 91 ASN A CA 1
ATOM 774 C C . ASN A 1 91 ? 17.942 10.441 -10.389 1.00 94.44 91 ASN A C 1
ATOM 776 O O . ASN A 1 91 ? 17.407 9.339 -10.480 1.00 94.44 91 ASN A O 1
ATOM 780 N N . ARG A 1 92 ? 18.434 10.873 -9.224 1.00 96.38 92 ARG A N 1
ATOM 781 C CA . ARG A 1 92 ? 18.412 10.062 -7.997 1.00 96.38 92 ARG A CA 1
ATOM 782 C C . ARG A 1 92 ? 17.001 9.609 -7.597 1.00 96.38 92 ARG A C 1
ATOM 784 O O . ARG A 1 92 ? 16.854 8.503 -7.085 1.00 96.38 92 ARG A O 1
ATOM 791 N N . LYS A 1 93 ? 15.983 10.450 -7.804 1.00 94.31 93 LYS A N 1
ATOM 792 C CA . LYS A 1 93 ? 14.590 10.134 -7.463 1.00 94.31 93 LYS A CA 1
ATOM 793 C C . LYS A 1 93 ? 14.055 9.008 -8.346 1.00 94.31 93 LYS A C 1
ATOM 795 O O . LYS A 1 93 ? 13.401 8.122 -7.813 1.00 94.31 93 LYS A O 1
ATOM 800 N N . ASP A 1 94 ? 14.390 8.994 -9.635 1.00 94.12 94 ASP A N 1
ATOM 801 C CA . ASP A 1 94 ? 14.030 7.892 -10.537 1.00 94.12 94 ASP A CA 1
ATOM 802 C C . ASP A 1 94 ? 14.585 6.553 -10.027 1.00 94.12 94 ASP A C 1
ATOM 804 O O . ASP A 1 94 ? 13.854 5.571 -9.914 1.00 94.12 94 ASP A O 1
ATOM 808 N N . CYS A 1 95 ? 15.865 6.529 -9.637 1.00 94.62 95 CYS A N 1
ATOM 809 C CA . CYS A 1 95 ? 16.496 5.327 -9.089 1.00 94.62 95 CYS A CA 1
ATOM 810 C C . CYS A 1 95 ? 15.843 4.880 -7.772 1.00 94.62 95 CYS A C 1
ATOM 812 O O . CYS A 1 95 ? 15.634 3.689 -7.563 1.00 94.62 95 CYS A O 1
ATOM 814 N N . MET A 1 96 ? 15.494 5.826 -6.891 1.00 94.19 96 MET A N 1
ATOM 815 C CA . MET A 1 96 ? 14.769 5.526 -5.650 1.00 94.19 96 MET A CA 1
ATOM 816 C C . MET A 1 96 ? 13.392 4.926 -5.927 1.00 94.19 96 MET A C 1
ATOM 818 O O . MET A 1 96 ? 13.002 3.978 -5.258 1.00 94.19 96 MET A O 1
ATOM 822 N N . GLN A 1 97 ? 12.664 5.465 -6.905 1.00 92.75 97 GLN A N 1
ATOM 823 C CA . GLN A 1 97 ? 11.347 4.967 -7.292 1.00 92.75 97 GLN A CA 1
ATOM 824 C C . GLN A 1 97 ? 11.425 3.545 -7.854 1.00 92.75 97 GLN A C 1
ATOM 826 O O . GLN A 1 97 ? 10.624 2.704 -7.466 1.00 92.75 97 GLN A O 1
ATOM 831 N N . LEU A 1 98 ? 12.412 3.256 -8.707 1.00 93.56 98 LEU A N 1
ATOM 832 C CA . LEU A 1 98 ? 12.645 1.905 -9.227 1.00 93.56 98 LEU A CA 1
ATOM 833 C C . LEU A 1 98 ? 13.032 0.920 -8.119 1.00 93.56 98 LEU A C 1
ATOM 835 O O . LEU A 1 98 ? 12.523 -0.197 -8.087 1.00 93.56 98 LEU A O 1
ATOM 839 N N . PHE A 1 99 ? 13.898 1.337 -7.192 1.00 94.44 99 PHE A N 1
ATOM 840 C CA . PHE A 1 99 ? 14.285 0.504 -6.055 1.00 94.44 99 PHE A CA 1
ATOM 841 C C . PHE A 1 99 ? 13.097 0.213 -5.132 1.00 94.44 99 PHE A C 1
ATOM 843 O O . PHE A 1 99 ? 12.887 -0.934 -4.753 1.00 94.44 99 PHE A O 1
ATOM 850 N N . LEU A 1 100 ? 12.290 1.231 -4.812 1.00 92.88 100 LEU A N 1
ATOM 851 C CA . LEU A 1 100 ? 11.071 1.068 -4.015 1.00 92.88 100 LEU A CA 1
ATOM 852 C C . LEU A 1 100 ? 10.047 0.176 -4.714 1.00 92.88 100 LEU A C 1
ATOM 854 O O . LEU A 1 100 ? 9.433 -0.652 -4.056 1.00 92.88 100 LEU A O 1
ATOM 858 N N . LEU A 1 101 ? 9.886 0.312 -6.033 1.00 94.12 101 LEU A N 1
ATOM 859 C CA . LEU A 1 101 ? 9.015 -0.557 -6.818 1.00 94.12 101 LEU A CA 1
ATOM 860 C C . LEU A 1 101 ? 9.458 -2.024 -6.717 1.00 94.12 101 LEU A C 1
ATOM 862 O O . LEU A 1 101 ? 8.630 -2.887 -6.447 1.00 94.12 101 LEU A O 1
ATOM 866 N N . LEU A 1 102 ? 10.753 -2.301 -6.897 1.00 94.38 102 LEU A N 1
ATOM 867 C CA . LEU A 1 102 ? 11.293 -3.656 -6.776 1.00 94.38 102 LEU A CA 1
ATOM 868 C C . LEU A 1 102 ? 11.127 -4.210 -5.356 1.00 94.38 102 LEU A C 1
ATOM 870 O O . LEU A 1 102 ? 10.688 -5.343 -5.195 1.00 94.38 102 LEU A O 1
ATOM 874 N N . TYR A 1 103 ? 11.452 -3.407 -4.342 1.00 92.88 103 TYR A N 1
ATOM 875 C CA . TYR A 1 103 ? 11.295 -3.783 -2.939 1.00 92.88 103 TYR A CA 1
ATOM 876 C C . TYR A 1 103 ? 9.837 -4.129 -2.615 1.00 92.88 103 TYR A C 1
ATOM 878 O O . TYR A 1 103 ? 9.556 -5.222 -2.137 1.00 92.88 103 TYR A O 1
ATOM 886 N N . ASN A 1 104 ? 8.903 -3.239 -2.960 1.00 92.56 104 ASN A N 1
ATOM 887 C CA . ASN A 1 104 ? 7.475 -3.445 -2.726 1.00 92.56 104 ASN A CA 1
ATOM 888 C C . ASN A 1 104 ? 6.931 -4.658 -3.487 1.00 92.56 104 ASN A C 1
ATOM 890 O O . ASN A 1 104 ? 6.035 -5.322 -2.982 1.00 92.56 104 ASN A O 1
ATOM 894 N N . LEU A 1 105 ? 7.452 -4.948 -4.684 1.00 93.69 105 LEU A N 1
ATOM 895 C CA . LEU A 1 105 ? 7.069 -6.138 -5.438 1.00 93.69 105 LEU A CA 1
ATOM 896 C C . LEU A 1 105 ? 7.497 -7.416 -4.712 1.00 93.69 105 LEU A C 1
ATOM 898 O O . LEU A 1 105 ? 6.672 -8.306 -4.562 1.00 93.69 105 LEU A O 1
ATOM 902 N N . ILE A 1 106 ? 8.752 -7.497 -4.262 1.00 92.62 106 ILE A N 1
ATOM 903 C CA . ILE A 1 106 ? 9.273 -8.676 -3.551 1.00 92.62 106 ILE A CA 1
ATOM 904 C C . ILE A 1 106 ? 8.497 -8.892 -2.250 1.00 92.62 106 ILE A C 1
ATOM 906 O O . ILE A 1 106 ? 7.947 -9.966 -2.054 1.00 92.62 106 ILE A O 1
ATOM 910 N N . GLU A 1 107 ? 8.352 -7.851 -1.426 1.00 88.69 107 GLU A N 1
ATOM 911 C CA . GLU A 1 107 ? 7.589 -7.931 -0.172 1.00 88.69 107 GLU A CA 1
ATOM 912 C C . GLU A 1 107 ? 6.130 -8.335 -0.414 1.00 88.69 107 GLU A C 1
ATOM 914 O O . GLU A 1 107 ? 5.555 -9.106 0.347 1.00 88.69 107 GLU A O 1
ATOM 919 N N . PHE A 1 108 ? 5.505 -7.824 -1.479 1.00 90.06 108 PHE A N 1
ATOM 920 C CA . PHE A 1 108 ? 4.137 -8.202 -1.811 1.00 90.06 108 PHE A CA 1
ATOM 921 C C . PHE A 1 108 ? 4.031 -9.669 -2.237 1.00 90.06 108 PHE A C 1
ATOM 923 O O . PHE A 1 108 ? 3.079 -10.327 -1.829 1.00 90.06 108 PHE A O 1
ATOM 930 N N . LEU A 1 109 ? 4.984 -10.171 -3.034 1.00 90.50 109 LEU A N 1
ATOM 931 C CA . LEU A 1 109 ? 5.041 -11.576 -3.450 1.00 90.50 109 LEU A CA 1
ATOM 932 C C . LEU A 1 109 ? 5.248 -12.507 -2.249 1.00 90.50 109 LEU A C 1
ATOM 934 O O . LEU A 1 109 ? 4.479 -13.447 -2.083 1.00 90.50 109 LEU A O 1
ATOM 938 N N . ASP A 1 110 ? 6.188 -12.179 -1.363 1.00 88.94 110 ASP A N 1
ATOM 939 C CA . ASP A 1 110 ? 6.444 -12.955 -0.144 1.00 88.94 110 ASP A CA 1
ATOM 940 C C . ASP A 1 110 ? 5.184 -13.056 0.737 1.00 88.94 110 ASP A C 1
ATOM 942 O O . ASP A 1 110 ? 4.894 -14.105 1.299 1.00 88.94 110 ASP A O 1
ATOM 946 N N . ILE A 1 111 ? 4.379 -11.988 0.813 1.00 83.81 111 ILE A N 1
ATOM 947 C CA . ILE A 1 111 ? 3.136 -11.977 1.601 1.00 83.81 111 ILE A CA 1
ATOM 948 C C . ILE A 1 111 ? 2.013 -12.817 0.971 1.00 83.81 111 ILE A C 1
ATOM 950 O O . ILE A 1 111 ? 1.146 -13.293 1.704 1.00 83.81 111 ILE A O 1
ATOM 954 N N . ILE A 1 112 ? 1.950 -12.934 -0.360 1.00 81.62 112 ILE A N 1
ATOM 955 C CA . ILE A 1 112 ? 0.886 -13.704 -1.037 1.00 81.62 112 ILE A CA 1
ATOM 956 C C . ILE A 1 112 ? 1.247 -15.178 -1.246 1.00 81.62 112 ILE A C 1
ATOM 958 O O . ILE A 1 112 ? 0.333 -15.978 -1.452 1.00 81.62 112 ILE A O 1
ATOM 962 N N . ASP A 1 113 ? 2.539 -15.510 -1.245 1.00 80.25 113 ASP A N 1
ATOM 963 C CA . ASP A 1 113 ? 3.043 -16.874 -1.423 1.00 80.25 113 ASP A CA 1
ATOM 964 C C . ASP A 1 113 ? 3.116 -17.665 -0.091 1.00 80.25 113 ASP A C 1
ATOM 966 O O . ASP A 1 113 ? 3.248 -18.892 -0.130 1.00 80.25 113 ASP A O 1
ATOM 970 N N . ASP A 1 114 ? 2.971 -16.987 1.059 1.00 56.16 114 ASP A N 1
ATOM 971 C CA . ASP A 1 114 ? 2.785 -17.550 2.417 1.00 56.16 114 ASP A CA 1
ATOM 972 C C . ASP A 1 114 ? 1.310 -17.896 2.744 1.00 56.16 114 ASP A C 1
ATOM 974 O O . ASP A 1 114 ? 1.068 -18.967 3.361 1.00 56.16 114 ASP A O 1
#